Protein AF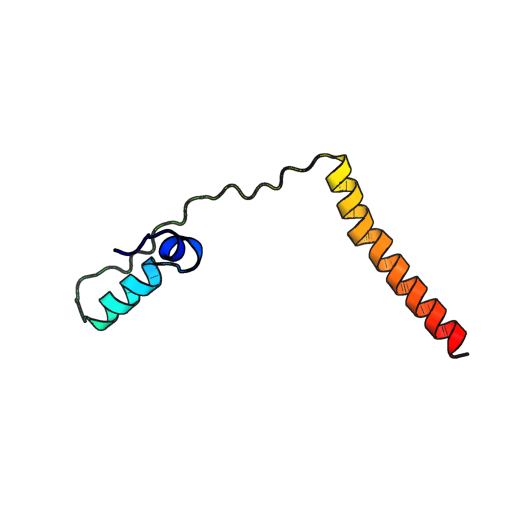-A0A969FIA9-F1 (afdb_monomer)

Sequence (77 aa):
FATDGIFEQQLNGDVFLNSVSWLSQQDTQELSIRPKEATNRRILMTPQQQIISALTALVILPVLGFGAAVVVWLRRR

Foldseek 3Di:
DDDCPVVPPPDPVLVVVLVVVVVVPPVDDDSDDDPDPPDDPDDDDDPVRVVVVCCVVPPVVVVVVVVVVVVVVVVVD

pLDDT: mean 80.4, std 16.99, range [39.84, 98.75]

Mean predicted aligned error: 12.6 Å

Structure (mmCIF, N/CA/C/O backbone):
data_AF-A0A969FIA9-F1
#
_entry.id   AF-A0A969FIA9-F1
#
loop_
_atom_site.group_PDB
_atom_site.id
_atom_site.type_symbol
_atom_site.label_atom_id
_atom_site.label_alt_id
_atom_site.label_comp_id
_atom_site.labe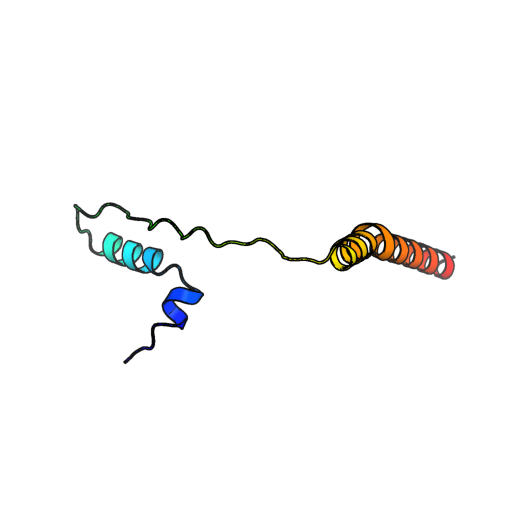l_asym_id
_atom_site.label_entity_id
_atom_site.label_seq_id
_atom_site.pdbx_PDB_ins_code
_atom_site.Cartn_x
_atom_site.Cartn_y
_atom_site.Cartn_z
_atom_site.occupancy
_atom_site.B_iso_or_equiv
_atom_site.auth_seq_id
_atom_site.auth_comp_id
_atom_site.auth_asym_id
_atom_site.auth_atom_id
_atom_site.pdbx_PDB_model_num
ATOM 1 N N . PHE A 1 1 ? -14.688 -26.782 33.089 1.00 44.19 1 PHE A N 1
ATOM 2 C CA . PHE A 1 1 ? -14.810 -27.487 31.798 1.00 44.19 1 PHE A CA 1
ATOM 3 C C . PHE A 1 1 ? -15.215 -26.446 30.768 1.00 44.19 1 PHE A C 1
ATOM 5 O O . PHE A 1 1 ? -16.150 -25.716 31.051 1.00 44.19 1 PHE A O 1
ATOM 12 N N . ALA A 1 2 ? -14.475 -26.389 29.654 1.00 39.84 2 ALA A N 1
ATOM 13 C CA . ALA A 1 2 ? -14.437 -25.345 28.617 1.00 39.84 2 ALA A CA 1
ATOM 14 C C . ALA A 1 2 ? -13.787 -24.013 29.052 1.00 39.84 2 ALA A C 1
ATOM 16 O O . ALA A 1 2 ? -14.217 -23.352 29.985 1.00 39.84 2 ALA A O 1
ATOM 17 N N . THR A 1 3 ? -12.678 -23.684 28.389 1.00 48.50 3 THR A N 1
ATOM 18 C CA . THR A 1 3 ? -11.912 -22.441 28.517 1.00 48.50 3 THR A CA 1
ATOM 19 C C . THR A 1 3 ? -12.415 -21.494 27.428 1.00 48.50 3 THR A C 1
ATOM 21 O O . THR A 1 3 ? -12.182 -21.747 26.247 1.00 48.50 3 THR A O 1
ATOM 24 N N . ASP A 1 4 ? -13.100 -20.420 27.821 1.00 56.25 4 ASP A N 1
ATOM 25 C CA . ASP A 1 4 ? -13.846 -19.475 26.962 1.00 56.25 4 ASP A CA 1
ATOM 26 C C . ASP A 1 4 ? -12.990 -18.600 26.021 1.00 56.25 4 ASP A C 1
ATOM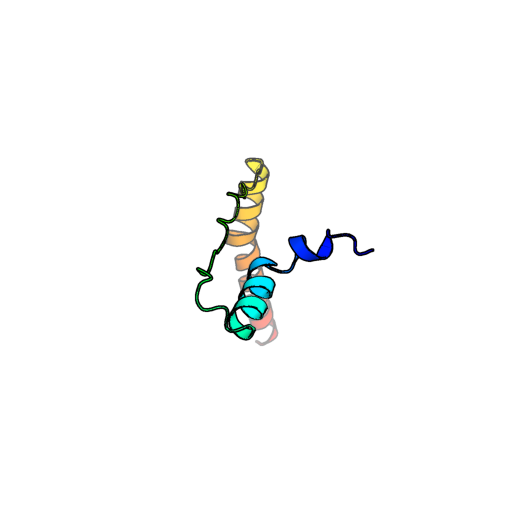 28 O O . ASP A 1 4 ? -13.465 -17.617 25.462 1.00 56.25 4 ASP A O 1
ATOM 32 N N . GLY A 1 5 ? -11.721 -18.947 25.787 1.00 55.44 5 GLY A N 1
ATOM 33 C CA . GLY A 1 5 ? -10.843 -18.164 24.911 1.00 55.44 5 GLY A CA 1
ATOM 34 C C . GLY A 1 5 ? -11.215 -18.262 23.427 1.00 55.44 5 GLY A C 1
ATOM 35 O O . GLY A 1 5 ? -11.124 -17.283 22.695 1.00 55.44 5 GLY A O 1
ATOM 36 N N . ILE A 1 6 ? -11.669 -19.432 22.964 1.00 55.47 6 ILE A N 1
ATOM 37 C CA . ILE A 1 6 ? -12.015 -19.641 21.544 1.00 55.47 6 ILE A CA 1
ATOM 38 C C . ILE A 1 6 ? -13.425 -19.122 21.224 1.00 55.47 6 ILE A C 1
ATOM 40 O O . ILE A 1 6 ? -13.673 -18.676 20.102 1.00 55.47 6 ILE A O 1
ATOM 44 N N . PHE A 1 7 ? -14.330 -19.134 22.208 1.00 57.47 7 PHE A N 1
ATOM 45 C CA . PHE A 1 7 ? -15.715 -18.700 22.027 1.00 57.47 7 PHE A CA 1
ATOM 46 C C . PHE A 1 7 ? -15.818 -17.188 21.788 1.00 57.47 7 PHE A C 1
ATOM 48 O O . PHE A 1 7 ? -16.557 -16.776 20.902 1.00 57.47 7 PHE A O 1
ATOM 55 N N . GLU A 1 8 ? -15.022 -16.370 22.486 1.00 57.41 8 GLU A N 1
ATOM 56 C CA . GLU A 1 8 ? -15.013 -14.912 22.279 1.00 57.41 8 GLU A CA 1
ATOM 57 C C . GLU A 1 8 ? -14.195 -14.455 21.061 1.00 57.41 8 GLU A C 1
ATOM 59 O O . GLU A 1 8 ? -14.472 -13.411 20.469 1.00 57.41 8 GLU A O 1
ATOM 64 N N . GLN A 1 9 ? -13.162 -15.209 20.678 1.00 57.62 9 GLN A N 1
ATOM 65 C CA . GLN A 1 9 ? -12.145 -14.698 19.757 1.00 57.62 9 GLN A CA 1
ATOM 66 C C . GLN A 1 9 ? -12.488 -14.882 18.271 1.00 57.62 9 GLN A C 1
ATOM 68 O O . GLN A 1 9 ? -11.953 -14.152 17.434 1.00 57.62 9 GLN A O 1
ATOM 73 N N . GLN A 1 10 ? -13.364 -15.831 17.920 1.00 57.62 10 GLN A N 1
ATOM 74 C CA . GLN A 1 10 ? -13.694 -16.124 16.515 1.00 57.62 10 GLN A CA 1
ATOM 75 C C . GLN A 1 10 ? -15.188 -16.111 16.190 1.00 57.62 10 GLN A C 1
ATOM 77 O O . GLN A 1 10 ? -15.548 -15.789 15.057 1.00 57.62 10 GLN A O 1
ATOM 82 N N . LEU A 1 11 ? -16.060 -16.425 17.151 1.00 62.94 11 LEU A N 1
ATOM 83 C CA . LEU A 1 11 ? -17.504 -16.418 16.944 1.00 62.94 11 LEU A CA 1
ATOM 84 C C . LEU A 1 11 ? -18.131 -15.246 17.692 1.00 62.94 11 LEU A C 1
ATOM 86 O O . LEU A 1 11 ? -17.825 -14.985 18.848 1.00 62.94 11 LEU A O 1
ATOM 90 N N . ASN A 1 12 ? -19.052 -14.543 17.037 1.00 70.75 12 ASN A N 1
ATOM 91 C CA . ASN A 1 12 ? -19.901 -13.590 17.735 1.00 70.75 12 ASN A CA 1
ATOM 92 C C . ASN A 1 12 ? -20.879 -14.399 18.605 1.00 70.75 12 ASN A C 1
ATOM 94 O O . ASN A 1 12 ? -21.923 -14.827 18.115 1.00 70.75 12 ASN A O 1
ATOM 98 N N . GLY A 1 13 ? -20.503 -14.683 19.858 1.00 74.12 13 GLY A N 1
ATOM 99 C CA . GLY A 1 13 ? -21.279 -15.515 20.787 1.00 74.12 13 GLY A CA 1
ATOM 100 C C . GLY A 1 13 ? -22.725 -15.040 20.962 1.00 74.12 13 GLY A C 1
ATOM 101 O O . GLY A 1 13 ? -23.628 -15.856 21.146 1.00 74.12 13 GLY A O 1
ATOM 102 N N . ASP A 1 14 ? -22.968 -13.740 20.776 1.00 73.75 14 ASP A N 1
ATOM 103 C CA . ASP A 1 14 ? -24.306 -13.147 20.786 1.00 73.75 14 ASP A CA 1
ATOM 104 C C . ASP A 1 14 ? -25.180 -13.704 19.659 1.00 73.75 14 ASP A C 1
ATOM 106 O O . ASP A 1 14 ? -26.372 -13.910 19.853 1.00 73.75 14 ASP A O 1
ATOM 110 N N . VAL A 1 15 ? -24.615 -14.004 18.487 1.00 77.12 15 VAL A N 1
ATOM 111 C CA . VAL A 1 15 ? -25.366 -14.576 17.355 1.00 77.12 15 VAL A CA 1
ATOM 112 C C . VAL A 1 15 ? -25.852 -15.987 17.684 1.00 77.12 15 VAL A C 1
ATOM 114 O O . VAL A 1 15 ? -26.995 -16.329 17.379 1.00 77.12 15 VAL A O 1
ATOM 117 N N . PHE A 1 16 ? -25.020 -16.796 18.344 1.00 81.44 16 PHE A N 1
ATOM 118 C CA . PHE A 1 16 ? -25.402 -18.140 18.781 1.00 81.44 16 PHE A CA 1
ATOM 119 C C . PHE A 1 16 ? -26.521 -18.090 19.830 1.00 81.44 16 PHE A C 1
ATOM 121 O O . PHE A 1 16 ? -27.545 -18.753 19.666 1.00 81.44 16 PHE A O 1
ATOM 128 N N . LEU A 1 17 ? -26.368 -17.254 20.862 1.00 80.25 17 LEU A N 1
ATOM 129 C CA . LEU A 1 17 ? -27.367 -17.097 21.923 1.00 80.25 17 LEU A CA 1
ATOM 130 C C . LEU A 1 17 ? -28.696 -16.542 21.391 1.00 80.25 17 LEU A C 1
ATOM 132 O O . LEU A 1 17 ? -29.754 -17.063 21.739 1.00 80.25 17 LEU A O 1
ATOM 136 N N . ASN A 1 18 ? -28.651 -15.552 20.493 1.00 77.38 18 ASN A N 1
ATOM 137 C CA . ASN A 1 18 ? -29.851 -15.031 19.834 1.00 77.38 18 ASN A CA 1
ATOM 138 C C . ASN A 1 18 ? -30.541 -16.104 18.973 1.00 77.38 18 ASN A C 1
ATOM 140 O O . ASN A 1 18 ? -31.766 -16.172 18.963 1.00 77.38 18 ASN A O 1
ATOM 144 N N . SER A 1 19 ? -29.785 -16.978 18.297 1.00 81.50 19 SER A N 1
ATOM 145 C CA . SER A 1 19 ? -30.355 -18.057 17.470 1.00 81.50 19 SER A CA 1
ATOM 146 C C . SER A 1 19 ? -31.064 -19.125 18.309 1.00 81.50 19 SER A C 1
ATOM 148 O O . SER A 1 19 ? -32.150 -19.572 17.947 1.00 81.50 19 SER A O 1
ATOM 150 N N . VAL A 1 20 ? -30.479 -19.514 19.447 1.00 82.25 20 VAL A N 1
ATOM 151 C CA . VAL A 1 20 ? -31.099 -20.462 20.391 1.00 82.25 20 VAL A CA 1
ATOM 152 C C . VAL A 1 20 ? -32.341 -19.850 21.043 1.00 82.25 20 VAL A C 1
ATOM 154 O O . VAL A 1 20 ? -33.372 -20.512 21.108 1.00 82.25 20 VAL A O 1
ATOM 157 N N . SER A 1 21 ? -32.260 -18.584 21.463 1.00 77.81 21 SER A N 1
ATOM 158 C CA . SER A 1 21 ? -33.387 -17.834 22.037 1.00 77.81 21 SER A CA 1
ATOM 159 C C . SER A 1 21 ? -34.551 -17.681 21.047 1.00 77.81 21 SER A C 1
ATOM 161 O O . SER A 1 21 ? -35.712 -17.887 21.396 1.00 77.81 21 SER A O 1
ATOM 163 N N . TRP A 1 22 ? -34.253 -17.396 19.774 1.00 77.44 22 TRP A N 1
ATOM 164 C CA . TRP A 1 22 ? -35.265 -17.328 18.716 1.00 77.44 22 TRP A CA 1
ATOM 165 C C . TRP A 1 22 ? -35.955 -18.682 18.494 1.00 77.44 22 TRP A C 1
ATOM 167 O O . TRP A 1 22 ? -37.177 -18.749 18.369 1.00 77.44 22 TRP A O 1
ATOM 177 N N . LEU A 1 23 ? -35.186 -19.776 18.499 1.00 81.69 23 LEU A N 1
ATOM 178 C CA . LEU A 1 23 ? -35.724 -21.133 18.364 1.00 81.69 23 LEU A CA 1
ATOM 179 C C . LEU A 1 23 ? -36.570 -21.570 19.567 1.00 81.69 23 LEU A C 1
ATOM 181 O O . LEU A 1 23 ? -37.461 -22.399 19.394 1.00 81.69 23 LEU A O 1
ATOM 185 N N . SER A 1 24 ? -36.324 -21.029 20.765 1.00 82.06 24 SER A N 1
ATOM 186 C CA . SER A 1 24 ? -37.088 -21.377 21.967 1.00 82.06 24 SER A CA 1
ATOM 187 C C . SER A 1 24 ? -38.430 -20.645 22.095 1.00 82.06 24 SER A C 1
ATOM 189 O O . SER A 1 24 ? -39.119 -20.869 23.087 1.00 82.06 24 SER A O 1
ATOM 191 N N . GLN A 1 25 ? -38.819 -19.813 21.112 1.00 67.44 25 GLN A N 1
ATOM 192 C CA . GLN A 1 25 ? -40.123 -19.120 21.044 1.00 67.44 25 GLN A CA 1
ATOM 193 C C . GLN A 1 25 ? -40.474 -18.360 22.333 1.00 67.44 25 GLN A C 1
ATOM 195 O O . GLN A 1 25 ? -41.616 -18.334 22.786 1.00 67.44 25 GLN A O 1
ATOM 200 N N . GLN A 1 26 ? -39.468 -17.747 22.957 1.00 66.00 26 GLN A N 1
ATOM 201 C CA . GLN 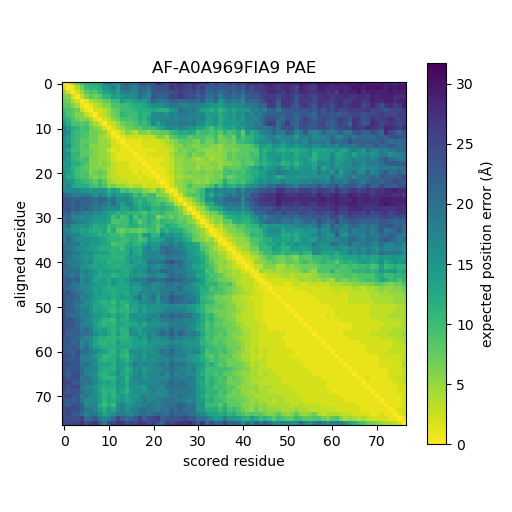A 1 26 ? -39.666 -16.950 24.158 1.00 66.00 26 GLN A CA 1
ATOM 202 C C . GLN A 1 26 ? -40.132 -15.554 23.724 1.00 66.00 26 GLN A C 1
ATOM 204 O O . GLN A 1 26 ? -39.314 -14.702 23.384 1.00 66.00 26 GLN A O 1
ATOM 209 N N . ASP A 1 27 ? -41.455 -15.350 23.690 1.00 56.62 27 ASP A N 1
ATOM 210 C CA . ASP A 1 27 ? -42.190 -14.199 23.114 1.00 56.62 27 ASP A CA 1
ATOM 211 C C . ASP A 1 27 ? -41.797 -12.790 23.630 1.00 56.62 27 ASP A C 1
ATOM 213 O O . ASP A 1 27 ? -42.410 -11.790 23.262 1.00 56.62 27 ASP A O 1
ATOM 217 N N . THR A 1 28 ? -40.775 -12.671 24.481 1.00 55.62 28 THR A N 1
ATOM 218 C CA . THR A 1 28 ? -40.393 -11.429 25.171 1.00 55.62 28 THR A CA 1
ATOM 219 C C . THR A 1 28 ? -38.924 -11.024 25.022 1.00 55.62 28 THR A C 1
ATOM 221 O O . THR A 1 28 ? -38.514 -10.055 25.659 1.00 55.62 28 THR A O 1
ATOM 224 N N . GLN A 1 29 ? -38.099 -11.726 24.235 1.00 56.94 29 GLN A N 1
ATOM 225 C CA . GLN A 1 29 ? -36.665 -11.412 24.177 1.00 56.94 29 GLN A CA 1
ATOM 226 C C . GLN A 1 29 ? -36.334 -10.419 23.047 1.00 56.94 29 GLN A C 1
ATOM 228 O O . GLN A 1 29 ? -36.304 -10.771 21.869 1.00 56.94 29 GLN A O 1
ATOM 233 N N . GLU A 1 30 ? -36.051 -9.168 23.412 1.00 60.09 30 GLU A N 1
ATOM 234 C CA . GLU A 1 30 ? -35.446 -8.178 22.514 1.00 60.09 30 GLU A CA 1
ATOM 235 C C . GLU A 1 30 ? -34.107 -8.710 21.971 1.00 60.09 30 GLU A C 1
ATOM 237 O O . GLU A 1 30 ? -33.264 -9.190 22.732 1.00 60.09 30 GLU A O 1
ATOM 242 N N . LEU A 1 31 ? -33.899 -8.621 20.652 1.00 61.00 31 LEU A N 1
ATOM 243 C CA . LEU A 1 31 ? -32.635 -8.987 20.005 1.00 61.00 31 LEU A CA 1
ATOM 244 C C . LEU A 1 31 ? -31.536 -8.007 20.443 1.00 61.00 31 LEU A C 1
ATOM 246 O O . LEU A 1 31 ? -31.311 -6.977 19.807 1.00 61.00 31 LEU A O 1
ATOM 250 N N . SER A 1 32 ? -30.847 -8.309 21.544 1.00 64.88 32 SER A N 1
ATOM 251 C CA . SER A 1 32 ? -29.750 -7.478 22.032 1.00 64.88 32 SER A CA 1
ATOM 252 C C . SER A 1 32 ? -28.473 -7.811 21.260 1.00 64.88 32 SER A C 1
ATOM 254 O O . SER A 1 32 ? -27.866 -8.867 21.459 1.00 64.88 32 SER A O 1
ATOM 256 N N . ILE A 1 33 ? -28.044 -6.905 20.384 1.00 63.25 33 ILE A N 1
ATOM 257 C CA . ILE A 1 33 ? -26.674 -6.896 19.863 1.00 63.25 33 ILE A CA 1
ATOM 258 C C . ILE A 1 33 ? -25.864 -6.034 20.823 1.00 63.25 33 ILE A C 1
ATOM 260 O O . ILE A 1 33 ? -26.104 -4.827 20.914 1.00 63.25 33 ILE A O 1
ATOM 264 N N . ARG A 1 34 ? -24.914 -6.630 21.552 1.00 67.88 34 ARG A N 1
ATOM 265 C CA . ARG A 1 34 ? -24.040 -5.833 22.414 1.00 67.88 34 ARG A CA 1
ATOM 266 C C . ARG A 1 34 ? -23.181 -4.924 21.530 1.00 67.88 34 ARG A C 1
ATOM 268 O O . ARG A 1 34 ? -22.622 -5.401 20.535 1.00 67.88 34 ARG A O 1
ATOM 275 N N . PRO A 1 35 ? -23.077 -3.620 21.841 1.00 64.56 35 PRO A N 1
ATOM 276 C CA . PRO A 1 35 ? -22.168 -2.739 21.129 1.00 64.56 35 PRO A CA 1
ATOM 277 C C . PRO A 1 35 ? -20.766 -3.340 21.172 1.00 64.56 35 PRO A C 1
ATOM 279 O O . PRO A 1 35 ? -20.247 -3.650 22.243 1.00 64.56 35 PRO A O 1
ATOM 282 N N . LYS A 1 36 ? -20.153 -3.540 20.004 1.00 67.38 36 LYS A N 1
ATOM 283 C CA . LYS A 1 36 ? -18.761 -3.975 19.957 1.00 67.38 36 LYS A CA 1
ATOM 284 C C . LYS A 1 36 ? -17.905 -2.845 20.510 1.00 67.38 36 LYS A C 1
ATOM 286 O O . LYS A 1 36 ? -17.962 -1.735 19.979 1.00 67.38 36 LYS A O 1
ATOM 291 N N . GLU A 1 37 ? -17.095 -3.146 21.520 1.00 71.75 37 GLU A N 1
ATOM 292 C CA . GLU A 1 37 ? -16.134 -2.194 22.068 1.00 71.75 37 GLU A CA 1
ATOM 293 C C . GLU A 1 37 ? -15.333 -1.541 20.939 1.00 71.75 37 GLU A C 1
ATOM 295 O O . GLU A 1 37 ? -14.898 -2.201 19.980 1.00 71.75 37 G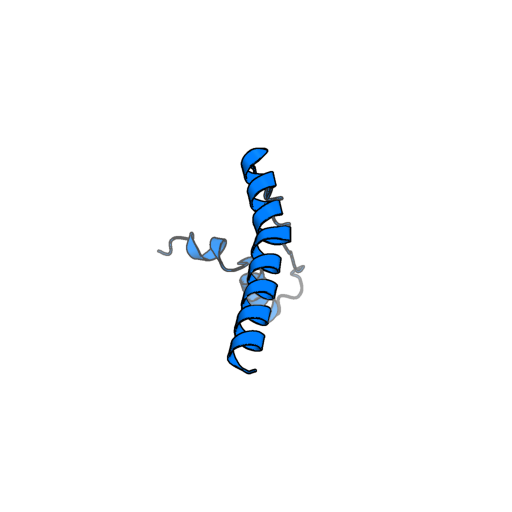LU A O 1
ATOM 300 N N . ALA A 1 38 ? -15.151 -0.225 21.040 1.00 72.38 38 ALA A N 1
ATOM 301 C CA . ALA A 1 38 ? -14.386 0.540 20.073 1.00 72.38 38 ALA A CA 1
ATOM 302 C C . ALA A 1 38 ? -12.911 0.116 20.143 1.00 72.38 38 ALA A C 1
ATOM 304 O O . ALA A 1 38 ? -12.088 0.709 20.833 1.00 72.38 38 ALA A O 1
ATOM 305 N N . THR A 1 39 ? -12.555 -0.937 19.408 1.00 74.00 39 THR A N 1
ATOM 306 C CA . THR A 1 39 ? -11.165 -1.349 19.241 1.00 74.00 39 THR A CA 1
ATOM 307 C C . THR A 1 39 ? -10.412 -0.234 18.530 1.00 74.00 39 THR A C 1
ATOM 309 O O . THR A 1 39 ? -10.717 0.111 17.384 1.00 74.00 39 THR A O 1
ATOM 312 N N . ASN A 1 40 ? -9.380 0.286 19.187 1.00 73.56 40 ASN A N 1
ATOM 313 C CA . ASN A 1 40 ? -8.406 1.152 18.551 1.00 73.56 40 ASN A CA 1
ATOM 314 C C . ASN A 1 40 ? -7.639 0.354 17.479 1.00 73.56 40 ASN A C 1
ATOM 316 O O . ASN A 1 40 ? -6.799 -0.481 17.799 1.00 73.56 40 ASN A O 1
ATOM 320 N N . ARG A 1 41 ? -7.948 0.603 16.201 1.00 80.69 41 ARG A N 1
ATOM 321 C CA . ARG A 1 41 ? -7.286 -0.014 15.034 1.00 80.69 41 ARG A CA 1
ATOM 322 C C . ARG A 1 41 ? -6.240 0.903 14.400 1.00 80.69 41 ARG A C 1
ATOM 324 O O . ARG A 1 41 ? -5.940 0.772 13.216 1.00 80.69 41 ARG A O 1
ATOM 331 N N . ARG A 1 42 ? -5.725 1.883 15.150 1.00 84.19 42 ARG A N 1
ATOM 332 C CA . ARG A 1 42 ? -4.688 2.781 14.635 1.00 84.19 42 ARG A CA 1
ATOM 333 C C . ARG A 1 42 ? -3.430 1.973 14.370 1.00 84.19 42 ARG A C 1
ATOM 335 O O . ARG A 1 42 ? -2.843 1.393 15.277 1.00 84.19 42 ARG A O 1
ATOM 342 N N . ILE A 1 43 ? -3.015 1.971 13.115 1.00 82.25 43 ILE A N 1
ATOM 343 C CA . ILE A 1 43 ? -1.741 1.396 12.722 1.00 82.25 43 ILE A CA 1
ATOM 344 C C . ILE A 1 43 ? -0.668 2.424 13.085 1.00 82.25 43 ILE A C 1
ATOM 346 O O . ILE A 1 43 ? -0.556 3.476 12.456 1.00 82.25 43 ILE A O 1
ATOM 350 N N . LEU A 1 44 ? 0.082 2.141 14.148 1.00 89.75 44 LEU A N 1
ATOM 351 C CA . LEU A 1 44 ? 1.230 2.944 14.552 1.00 89.75 44 LEU A CA 1
ATOM 352 C C . LEU A 1 44 ? 2.391 2.605 13.617 1.00 89.75 44 LEU A C 1
ATOM 354 O O . LEU A 1 44 ? 2.919 1.497 13.652 1.00 89.75 44 LEU A O 1
ATOM 358 N N . MET A 1 45 ? 2.759 3.552 12.761 1.00 91.44 45 MET A N 1
ATOM 359 C CA . MET A 1 45 ? 3.886 3.423 11.842 1.00 91.44 45 MET A CA 1
ATOM 360 C C . MET A 1 45 ? 4.822 4.606 12.026 1.00 91.44 45 MET A C 1
ATOM 362 O O . MET A 1 45 ? 4.371 5.739 12.207 1.00 91.44 45 MET A O 1
ATOM 366 N N . THR A 1 46 ? 6.126 4.358 11.935 1.00 95.75 46 THR A N 1
ATOM 367 C CA . THR A 1 46 ? 7.091 5.452 11.808 1.00 95.75 46 THR A CA 1
ATOM 368 C C . THR A 1 46 ? 6.933 6.125 10.436 1.00 95.75 46 THR A C 1
ATOM 370 O O . THR A 1 46 ? 6.497 5.471 9.480 1.00 95.75 46 THR A O 1
ATOM 373 N N . PRO A 1 47 ? 7.317 7.406 10.277 1.00 95.19 47 PRO A N 1
ATOM 374 C CA . PRO A 1 47 ? 7.250 8.086 8.979 1.00 95.19 47 PRO A CA 1
ATOM 375 C C . PRO A 1 47 ? 7.978 7.320 7.864 1.00 95.19 47 PRO A C 1
ATOM 377 O O . PRO A 1 47 ? 7.504 7.239 6.734 1.00 95.19 47 PRO A O 1
ATOM 380 N N . GLN A 1 48 ? 9.098 6.673 8.198 1.00 97.12 48 GLN A N 1
ATOM 381 C CA . GLN A 1 48 ? 9.850 5.838 7.263 1.00 97.12 48 GLN A CA 1
ATOM 382 C C . GLN A 1 48 ? 9.049 4.611 6.799 1.00 97.12 48 GLN A C 1
ATOM 384 O O . GLN A 1 48 ? 9.030 4.313 5.606 1.00 97.12 48 GLN A O 1
ATOM 389 N N . GLN A 1 49 ? 8.361 3.913 7.711 1.00 96.94 49 GLN A N 1
ATOM 390 C CA . GLN A 1 49 ? 7.526 2.756 7.363 1.00 96.94 49 GLN A CA 1
ATOM 391 C C . GLN A 1 49 ? 6.370 3.149 6.437 1.00 96.94 49 GLN A C 1
ATOM 393 O O . GLN A 1 49 ? 6.056 2.408 5.505 1.00 96.94 49 GLN A O 1
ATOM 398 N N . GLN A 1 50 ? 5.775 4.327 6.645 1.00 96.31 50 GLN A N 1
ATOM 399 C CA . GLN A 1 50 ? 4.719 4.847 5.773 1.00 96.31 50 GLN A CA 1
ATOM 400 C C . GLN A 1 50 ? 5.240 5.129 4.361 1.00 96.31 50 GLN A C 1
ATOM 402 O O . GLN A 1 50 ? 4.632 4.687 3.387 1.00 96.31 50 GLN A O 1
ATOM 407 N N . ILE A 1 51 ? 6.390 5.802 4.246 1.00 97.50 51 ILE A N 1
ATOM 408 C CA . ILE A 1 51 ? 7.006 6.124 2.952 1.00 97.50 51 ILE A CA 1
ATOM 409 C C . ILE A 1 51 ? 7.373 4.847 2.193 1.00 97.50 51 ILE A C 1
ATOM 411 O O . ILE A 1 51 ? 7.025 4.711 1.022 1.00 97.50 51 ILE A O 1
ATOM 415 N N . ILE A 1 52 ? 8.027 3.886 2.853 1.00 98.00 52 ILE A N 1
ATOM 416 C CA . ILE A 1 52 ? 8.403 2.612 2.224 1.00 98.00 52 ILE A CA 1
ATOM 417 C C . ILE A 1 52 ? 7.158 1.861 1.744 1.00 98.00 52 ILE A C 1
ATOM 419 O O . ILE A 1 52 ? 7.142 1.364 0.616 1.00 98.00 52 ILE A O 1
ATOM 423 N N . SER A 1 53 ? 6.102 1.810 2.561 1.00 97.19 53 SER A N 1
ATOM 424 C CA . SER A 1 53 ? 4.849 1.138 2.196 1.00 97.19 53 SER A CA 1
ATOM 425 C C . SER A 1 53 ? 4.198 1.795 0.977 1.00 97.19 53 SER A C 1
ATOM 427 O O . SER A 1 53 ? 3.813 1.104 0.034 1.00 97.19 53 SER A O 1
ATOM 429 N N . ALA A 1 54 ? 4.141 3.129 0.956 1.00 97.31 54 ALA A N 1
ATOM 430 C CA . ALA A 1 54 ? 3.584 3.888 -0.157 1.00 97.31 54 ALA A CA 1
ATOM 431 C C . ALA A 1 54 ? 4.392 3.689 -1.449 1.00 97.31 54 ALA A C 1
ATOM 433 O O . ALA A 1 54 ? 3.813 3.385 -2.489 1.00 97.31 54 ALA A O 1
ATOM 434 N N . LEU A 1 55 ? 5.724 3.789 -1.388 1.00 98.50 55 LEU A N 1
ATOM 435 C CA . LEU A 1 55 ? 6.595 3.572 -2.547 1.00 98.50 55 LEU A CA 1
ATOM 436 C C . LEU A 1 55 ? 6.496 2.140 -3.078 1.00 98.50 55 LEU A C 1
ATOM 438 O O . LEU A 1 55 ? 6.455 1.929 -4.290 1.00 98.50 55 LEU A O 1
ATOM 442 N N . THR A 1 56 ? 6.410 1.154 -2.187 1.00 98.19 56 THR A N 1
ATOM 443 C CA . THR A 1 56 ? 6.272 -0.251 -2.586 1.00 98.19 56 THR A CA 1
ATOM 444 C C . THR A 1 56 ? 4.970 -0.473 -3.354 1.00 98.19 56 THR A C 1
ATOM 446 O O . THR A 1 56 ? 4.990 -1.039 -4.448 1.00 98.19 56 THR A O 1
ATOM 449 N N . ALA A 1 57 ? 3.850 0.019 -2.817 1.00 97.56 57 ALA A N 1
ATOM 450 C CA . ALA A 1 57 ? 2.534 -0.175 -3.415 1.00 97.56 57 ALA A CA 1
ATOM 451 C C . ALA A 1 57 ? 2.339 0.628 -4.711 1.00 97.56 57 ALA A C 1
ATOM 453 O O . ALA A 1 57 ? 1.811 0.100 -5.687 1.00 97.56 57 ALA A O 1
ATOM 454 N N . LEU A 1 58 ? 2.758 1.896 -4.721 1.00 98.31 58 LEU A N 1
ATOM 455 C CA . LEU A 1 58 ? 2.430 2.837 -5.794 1.00 98.31 58 LEU A CA 1
ATOM 456 C C . LEU A 1 58 ? 3.493 2.921 -6.891 1.00 98.31 58 LEU A C 1
ATOM 458 O O . LEU A 1 58 ? 3.175 3.358 -7.993 1.00 98.31 58 LEU A O 1
ATOM 462 N N . VAL A 1 59 ? 4.742 2.532 -6.615 1.00 98.38 59 VAL A N 1
ATOM 463 C CA . VAL A 1 59 ? 5.855 2.677 -7.569 1.00 98.38 59 VAL A CA 1
ATOM 464 C C . VAL A 1 59 ? 6.471 1.328 -7.910 1.00 98.38 59 VAL A C 1
ATOM 466 O O . VAL A 1 59 ? 6.494 0.947 -9.079 1.00 98.38 59 VAL A O 1
ATOM 469 N N . ILE A 1 60 ? 6.938 0.580 -6.908 1.00 98.56 60 ILE A N 1
ATOM 470 C CA . ILE A 1 60 ? 7.703 -0.652 -7.147 1.00 98.56 60 ILE A CA 1
ATOM 471 C C . ILE A 1 60 ? 6.834 -1.710 -7.834 1.00 98.56 60 ILE A C 1
ATOM 473 O O . ILE A 1 60 ? 7.234 -2.242 -8.869 1.00 98.56 60 ILE A O 1
ATOM 477 N N . LEU A 1 61 ? 5.638 -1.991 -7.303 1.00 98.50 61 LEU A N 1
ATOM 478 C CA . LEU A 1 61 ? 4.742 -2.995 -7.885 1.00 98.50 61 LEU A CA 1
ATOM 479 C C . LEU A 1 61 ? 4.350 -2.676 -9.344 1.00 98.50 61 LEU A C 1
ATOM 481 O O . LEU A 1 61 ? 4.519 -3.558 -10.192 1.00 98.50 61 LEU A O 1
ATOM 485 N N . PRO A 1 62 ? 3.903 -1.450 -9.694 1.00 98.50 62 PRO A N 1
ATOM 486 C CA . PRO A 1 62 ? 3.618 -1.107 -11.086 1.00 98.50 62 PRO A CA 1
ATOM 487 C C . PRO A 1 62 ? 4.832 -1.232 -12.009 1.00 98.50 62 PRO A C 1
ATOM 489 O O . PRO A 1 62 ? 4.719 -1.823 -13.082 1.00 98.50 62 PRO A O 1
ATOM 492 N N . VAL A 1 63 ? 6.001 -0.726 -11.600 1.00 98.75 63 VAL A N 1
ATOM 493 C CA . VAL A 1 63 ? 7.225 -0.790 -12.418 1.00 98.75 63 VAL A CA 1
ATOM 494 C C . VAL A 1 63 ? 7.628 -2.234 -12.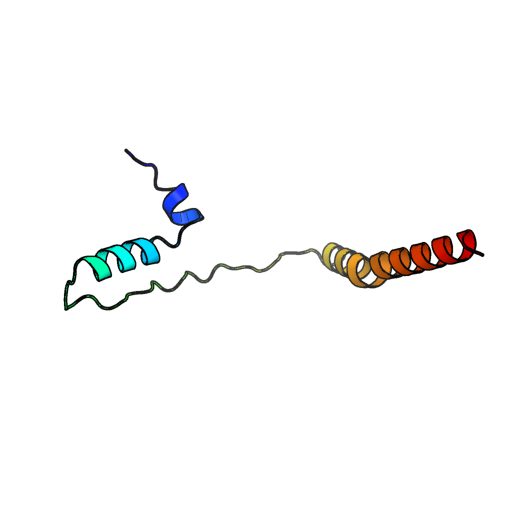698 1.00 98.75 63 VAL A C 1
ATOM 496 O O . VAL A 1 63 ? 7.965 -2.559 -13.835 1.00 98.75 63 VAL A O 1
ATOM 499 N N . LEU A 1 64 ? 7.545 -3.118 -11.700 1.00 98.69 64 LEU A N 1
ATOM 500 C CA . LEU A 1 64 ? 7.795 -4.546 -11.899 1.00 98.69 64 LEU A CA 1
ATOM 501 C C . LEU A 1 64 ? 6.793 -5.169 -12.876 1.00 98.69 64 LEU A C 1
ATOM 503 O O . LEU A 1 64 ? 7.197 -5.933 -13.752 1.00 98.69 64 LEU A O 1
ATOM 507 N N . GLY A 1 65 ? 5.509 -4.817 -12.769 1.00 98.44 65 GLY A N 1
ATOM 508 C CA . GLY A 1 65 ? 4.468 -5.290 -13.683 1.00 98.44 65 GLY A CA 1
ATOM 509 C C . GLY A 1 65 ? 4.718 -4.867 -15.134 1.00 98.44 65 GLY A C 1
ATOM 510 O O . GLY A 1 65 ? 4.729 -5.711 -16.032 1.00 98.44 65 GLY A O 1
ATOM 511 N N . PHE A 1 66 ? 4.990 -3.581 -15.371 1.00 98.62 66 PHE A N 1
ATOM 512 C CA . PHE A 1 66 ? 5.320 -3.076 -16.707 1.00 98.62 66 PHE A CA 1
ATOM 513 C C . PHE A 1 66 ? 6.636 -3.649 -17.234 1.00 98.62 66 PHE A C 1
ATOM 515 O O . PHE A 1 66 ? 6.705 -4.050 -18.394 1.00 98.62 66 PHE A O 1
ATOM 522 N N . GLY A 1 67 ? 7.661 -3.752 -16.387 1.00 98.50 67 GLY A N 1
ATOM 523 C CA . GLY A 1 67 ? 8.933 -4.375 -16.741 1.00 98.50 67 GLY A CA 1
ATOM 524 C C . GLY A 1 67 ? 8.749 -5.825 -17.186 1.00 98.50 67 GLY A C 1
ATOM 525 O O . GLY A 1 67 ? 9.245 -6.213 -18.242 1.00 98.50 67 GLY A O 1
ATOM 526 N N . ALA A 1 68 ? 7.962 -6.609 -16.446 1.00 98.44 68 ALA A N 1
ATOM 527 C CA . ALA A 1 68 ? 7.624 -7.976 -16.830 1.00 98.44 68 ALA A CA 1
ATOM 528 C C . ALA A 1 68 ? 6.872 -8.029 -18.170 1.00 98.44 68 ALA A C 1
ATOM 530 O O . ALA A 1 68 ? 7.206 -8.850 -19.025 1.00 98.44 68 ALA A O 1
ATOM 531 N N . ALA A 1 69 ? 5.905 -7.133 -18.391 1.00 98.00 69 ALA A N 1
ATOM 532 C CA . ALA A 1 69 ? 5.173 -7.052 -19.655 1.00 98.00 69 ALA A CA 1
ATOM 533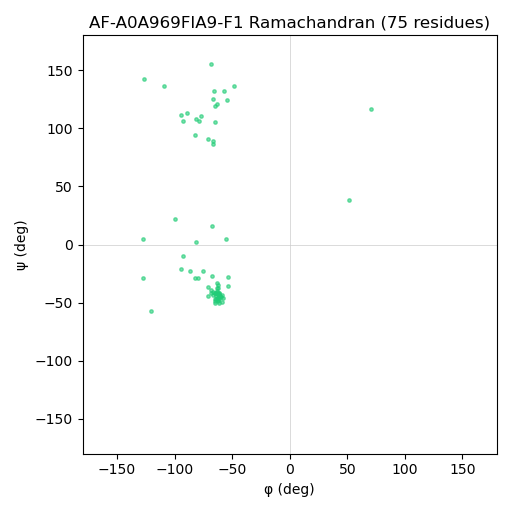 C C . ALA A 1 69 ? 6.101 -6.750 -20.847 1.00 98.00 69 ALA A C 1
ATOM 535 O O . ALA A 1 69 ? 6.020 -7.426 -21.874 1.00 98.00 69 ALA A O 1
ATOM 536 N N . VAL A 1 70 ? 7.027 -5.797 -20.694 1.00 98.44 70 VAL A N 1
ATOM 537 C CA . VAL A 1 70 ? 8.038 -5.464 -21.713 1.00 98.44 70 VAL A CA 1
ATOM 538 C C . VAL A 1 70 ? 8.950 -6.658 -21.990 1.00 98.44 70 VAL A C 1
ATOM 540 O O . VAL A 1 70 ? 9.161 -7.007 -23.149 1.00 98.44 70 VAL A O 1
ATOM 543 N N . VAL A 1 71 ? 9.449 -7.331 -20.949 1.00 98.38 71 VAL A N 1
ATOM 544 C CA . VAL A 1 71 ? 10.296 -8.527 -21.101 1.00 98.38 71 VAL A CA 1
ATOM 545 C C . VAL A 1 71 ? 9.565 -9.628 -21.871 1.00 98.38 71 VAL A C 1
ATOM 547 O O . VAL A 1 71 ? 10.143 -10.249 -22.763 1.00 98.38 71 VAL A O 1
ATOM 550 N N . VAL A 1 72 ? 8.290 -9.870 -21.559 1.00 98.25 72 VAL A N 1
ATOM 551 C CA . VAL A 1 72 ? 7.472 -10.860 -22.272 1.00 98.25 72 VAL A CA 1
ATOM 552 C C . VAL A 1 72 ? 7.255 -10.455 -23.730 1.00 98.25 72 VAL A C 1
ATOM 554 O O . VAL A 1 72 ? 7.347 -11.314 -24.605 1.00 98.25 72 VAL A O 1
ATOM 557 N N . TRP A 1 73 ? 6.996 -9.176 -24.008 1.00 98.25 73 TRP A N 1
ATOM 558 C CA . TRP A 1 73 ? 6.831 -8.673 -25.374 1.00 98.25 73 TRP A CA 1
ATOM 559 C C . TRP A 1 73 ? 8.101 -8.861 -26.210 1.00 98.25 73 TRP A C 1
ATOM 561 O O . TRP A 1 73 ? 8.026 -9.415 -27.305 1.00 98.25 73 TRP A O 1
ATOM 571 N N . LEU A 1 74 ? 9.266 -8.504 -25.658 1.00 98.12 74 LEU A N 1
ATOM 572 C CA . LEU A 1 74 ? 10.562 -8.664 -26.323 1.00 98.12 74 LEU A CA 1
ATOM 573 C C . LEU A 1 74 ? 10.921 -10.128 -26.592 1.00 98.12 74 LEU A C 1
ATOM 575 O O . LEU A 1 74 ? 11.563 -10.418 -27.587 1.00 98.12 74 LEU A O 1
ATOM 579 N N . ARG A 1 75 ? 10.512 -11.060 -25.724 1.00 97.06 75 ARG A N 1
ATOM 580 C CA . ARG A 1 75 ? 10.750 -12.501 -25.933 1.00 97.06 75 ARG A CA 1
ATOM 581 C C . ARG A 1 75 ? 9.840 -13.132 -26.983 1.00 97.06 75 ARG A C 1
ATOM 583 O O . ARG A 1 75 ? 10.144 -14.215 -27.470 1.00 97.06 75 ARG A O 1
ATOM 590 N N . ARG A 1 76 ? 8.683 -12.523 -27.248 1.00 93.69 76 ARG A N 1
ATOM 591 C CA . ARG A 1 76 ? 7.687 -13.026 -28.206 1.00 93.69 76 ARG A CA 1
ATOM 592 C C . ARG A 1 76 ? 7.867 -12.447 -29.608 1.00 93.69 76 ARG A C 1
ATOM 594 O O . ARG A 1 76 ? 7.170 -12.900 -30.515 1.00 93.69 76 ARG A O 1
ATOM 601 N N . ARG A 1 77 ? 8.723 -11.436 -29.766 1.00 79.44 77 ARG A N 1
ATOM 602 C CA . ARG A 1 77 ? 9.043 -10.816 -31.048 1.00 79.44 77 ARG A CA 1
ATOM 603 C C . ARG A 1 77 ? 10.389 -11.299 -31.557 1.00 79.44 77 ARG A C 1
ATOM 605 O O . ARG A 1 77 ? 10.473 -11.459 -32.792 1.00 79.44 77 ARG A O 1
#

Solvent-accessible surface area (backbone atoms only — not comparable to full-atom values): 5007 Å² total; per-residue (Å²): 135,86,76,69,66,63,52,69,72,76,42,69,56,60,59,57,53,52,51,54,49,60,73,64,67,55,95,77,71,76,89,74,75,77,82,74,74,88,72,86,78,78,80,87,67,56,74,65,57,51,51,53,51,48,45,44,66,72,45,50,51,53,51,52,53,52,50,51,52,51,55,53,52,64,75,74,105

Radius of gyration: 25.55 Å; Cα contacts (8 Å, |Δi|>4): 16; chains: 1; bounding box: 53×36×63 Å

Secondary structure (DSSP, 8-state):
---THHHHHHS-HHHHHHHHHHHTT-TT-----PPPP---------HHHHHHHHHIIIIIHHHHHHHHHHHHHHHH-

=== Feature glossary ===
Legend for the data blocks above and below:

— What the protein is —

Sequence gives the chain of amino acids in standard one-letter code (A=alanine, C=cysteine, …, Y=tyrosine), read N→C. It is the only feature that is directly encoded by the gene; all structural features are derived from the folded form of this sequence.

The annotation block draws on four external resources. InterPro: which protein families and domains the sequence belongs to. GO: standardized terms for what the protein does, what process it participates in, and where in the cell it acts. CATH: which structural fold it has in the CATH hierarchy. Organism: the species of origin.

— Where its atoms are —

Atomic coordinates in PDBx/mmCIF format — the same representation the Protein Data Bank distributes. Each line of the _atom_site loop places one backbone atom in Cartesian space (units: ångströms, origin: arbitrary).

Six rendered views show the 3D structure from the faces of a cube — i.e. along ±x, ±y, ±z. Rendering representation is drawn randomly per prote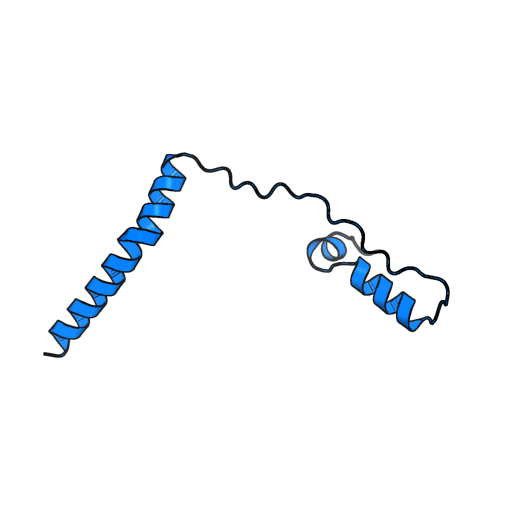in from cartoon (secondary-structure ribbons), sticks (backbone bonds), or molecular surface; coloring is either N→C rainbow (blue at the N-terminus through red at the C-terminus) or one color per chain.

— Local backbone conformation —

DSSP 8-state secondary structure assigns each residue one of H (α-helix), G (3₁₀-helix), I (π-helix), E (extended β-strand), B (isolated β-bridge), T (hydrogen-bonded turn), S (bend), or '-' (coil). The assignment is computed from backbone hydrogen-bond geometry via the Kabsch–Sander algorithm.

P-SEA three-state annotation labels each residue as helix, strand, or coil based purely on the geometry of the Cα trace. It serves as a fallback when the full backbone (and thus DSSP) is unavailable.

φ (phi) and ψ (psi) are the two rotatable backbone dihedrals per residue: φ is the C(i-1)–N–Cα–C torsion, ψ is the N–Cα–C–N(i+1) torsion, both in degrees on (−180°, 180°]. α-helical residues cluster near (−60°, −45°); β-strand residues near (−120°, +130°). A Ramachandran plot is simply a scatter of (φ, ψ) for every residue.

— Global shape and packing —

Radius of gyration (Rg) is the root-mean-square distance of Cα atoms from their centroid — a single number for overall size and compactness. A globular domain of N residues has Rg ≈ 2.2·N^0.38 Å; an extended or disordered chain has a much larger Rg. The Cα contact count is the number of residue pairs whose Cα atoms are within 8 Å and are more than four positions apart in sequence — a standard proxy for tertiary packing density. The bounding box is the smallest axis-aligned box enclosing all Cα atoms.

Accessible surface area quantifies burial. A residue with SASA near zero is packed into the hydrophobic core; one with SASA >100 Å² sits on the surface. Computed here via the Shrake–Rupley numerical algorithm with a 1.4 Å probe.

The contact map is a binary N×N matrix image: pixel (i, j) is dark where Cα_i and Cα_j are within 8 Å and |i−j|>4. Because the |i−j|>4 filter removes local helical contacts, off-diagonal stripes parallel to the main diagonal indicate parallel β-sheets; stripes perpendicular to it indicate antiparallel β-sheets. The Ramachandran plot scatters every residue's (φ, ψ) pair against the sterically allowed regions. The PAE heatmap renders the predicted-aligned-error matrix.

— Structural neighborhood —

A 3Di character summarizes, for each residue, the relative orientation of the Cα frame of its nearest spatial neighbor. Because it encodes fold topology rather than chemistry, 3Di alignments detect remote structural similarity that sequence alignment misses.

Structural nearest neighbors (via Foldseek easy-search vs the PDB). Reported per hit: target PDB id, E-value, and alignment TM-score. A TM-score above ~0.5 is the conventional threshold for 'same fold'.

— Confidence and disorder —

For AlphaFold models, the B-factor field carries pLDDT — the model's own estimate of local accuracy on a 0–100 scale. Regions with pLDDT<50 should be treated as essentially unmodeled; they often correspond to intrinsically disordered segments.

B-factor (Debye–Waller factor) reflects atomic displacement in the crystal lattice. It is an experimental observable (units Å²), not a prediction; low values mean the atom is pinned down, hig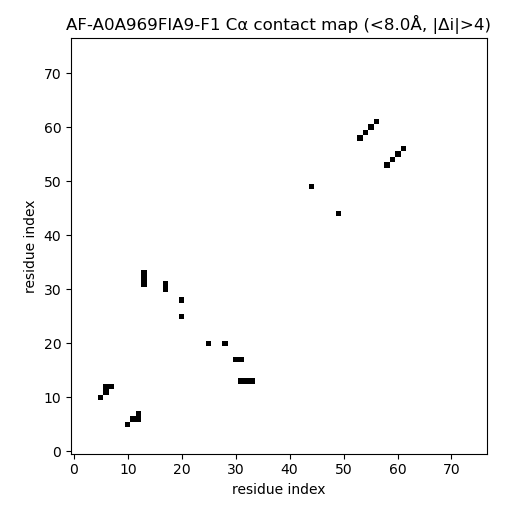h values mean it moves or is heterogeneous across the crystal.

Predicted Aligned Error (PAE) is an AlphaFold confidence matrix: entry (i, j) is the expected error in the position of residue j, in ångströms, when the prediction is superimposed on the true structure at residue i. Low PAE within a block of residues means that block is internally rigid and well-predicted; high PAE between two blocks means their relative placement is uncertain even if each block individually is confident.